Protein AF-A0A526S3M4-F1 (afdb_monomer_lite)

pLDDT: mean 77.31, std 16.65, range [39.16, 95.94]

Structure (mmCIF, N/CA/C/O backbone):
data_AF-A0A526S3M4-F1
#
_entry.id   AF-A0A526S3M4-F1
#
loop_
_atom_site.group_PDB
_atom_site.id
_atom_site.type_symbol
_atom_site.label_atom_id
_atom_site.label_alt_id
_atom_site.label_comp_id
_atom_site.label_asym_id
_atom_site.label_entity_id
_atom_site.label_seq_id
_atom_site.pdbx_PDB_ins_code
_atom_site.Cartn_x
_atom_site.Cartn_y
_atom_site.Cartn_z
_atom_site.occupancy
_atom_site.B_iso_or_equiv
_atom_site.auth_seq_id
_atom_site.auth_comp_id
_atom_site.auth_asym_id
_atom_site.auth_atom_id
_atom_site.pdbx_PDB_model_num
ATOM 1 N N . MET A 1 1 ? 5.547 10.068 -81.692 1.00 39.16 1 MET A N 1
ATOM 2 C CA . MET A 1 1 ? 6.525 9.020 -81.322 1.00 39.16 1 MET A CA 1
ATOM 3 C C . MET A 1 1 ? 7.089 9.429 -79.968 1.00 39.16 1 MET A C 1
ATOM 5 O O . MET A 1 1 ? 7.679 10.494 -79.908 1.00 39.16 1 MET A O 1
ATOM 9 N N . ALA A 1 2 ? 6.513 8.914 -78.873 1.00 42.62 2 ALA A N 1
ATOM 10 C CA . ALA A 1 2 ? 7.053 7.815 -78.042 1.00 42.62 2 ALA A CA 1
ATOM 11 C C . ALA A 1 2 ? 8.391 8.236 -77.383 1.00 42.62 2 ALA A C 1
ATOM 13 O O . ALA A 1 2 ? 9.313 8.568 -78.110 1.00 42.62 2 ALA A O 1
ATOM 14 N N . HIS A 1 3 ? 8.570 8.295 -76.057 1.00 42.03 3 HIS A N 1
ATOM 15 C CA . HIS A 1 3 ? 8.194 7.306 -75.041 1.00 42.03 3 HIS A CA 1
ATOM 16 C C . HIS A 1 3 ? 8.286 7.891 -73.598 1.00 42.03 3 HIS A C 1
ATOM 18 O O . HIS A 1 3 ? 9.115 8.758 -73.338 1.00 42.03 3 HIS A O 1
ATOM 24 N N . MET A 1 4 ? 7.439 7.374 -72.691 1.00 41.12 4 MET A N 1
ATOM 25 C CA . MET A 1 4 ? 7.529 7.325 -71.206 1.00 41.12 4 MET A CA 1
ATOM 26 C C . MET A 1 4 ? 8.943 6.929 -70.693 1.00 41.12 4 MET A C 1
ATOM 28 O O . MET A 1 4 ? 9.674 6.300 -71.447 1.00 41.12 4 MET A O 1
ATOM 32 N N . LEU A 1 5 ? 9.429 7.183 -69.468 1.00 49.59 5 LEU A N 1
ATOM 33 C CA . LEU A 1 5 ? 8.876 7.033 -68.107 1.00 49.59 5 LEU A CA 1
ATOM 34 C C . LEU A 1 5 ? 9.686 7.894 -67.098 1.00 49.59 5 LEU A C 1
ATOM 36 O O . LEU A 1 5 ? 10.855 8.180 -67.357 1.00 49.59 5 LEU A O 1
ATOM 40 N N . PRO A 1 6 ? 9.119 8.216 -65.921 1.00 49.66 6 PRO A N 1
ATOM 41 C CA . PRO A 1 6 ? 9.877 8.614 -64.736 1.00 49.66 6 PRO A CA 1
ATOM 42 C C . PRO A 1 6 ? 10.550 7.390 -64.093 1.00 49.66 6 PRO A C 1
ATOM 44 O O . PRO A 1 6 ? 9.911 6.352 -63.912 1.00 49.66 6 PRO A O 1
ATOM 47 N N . ASP A 1 7 ? 11.828 7.514 -63.739 1.00 40.56 7 ASP A N 1
ATOM 48 C CA . ASP A 1 7 ? 12.552 6.492 -62.982 1.00 40.56 7 ASP A CA 1
ATOM 49 C C . ASP A 1 7 ? 12.112 6.545 -61.511 1.00 40.56 7 ASP A C 1
ATOM 51 O O . ASP A 1 7 ? 12.486 7.439 -60.749 1.00 40.56 7 ASP A O 1
ATOM 55 N N . GLN A 1 8 ? 11.238 5.608 -61.139 1.00 51.06 8 GLN A N 1
ATOM 56 C CA . GLN A 1 8 ? 10.986 5.242 -59.753 1.00 51.06 8 GLN A CA 1
ATOM 57 C C . GLN A 1 8 ? 12.213 4.489 -59.226 1.00 51.06 8 GLN A C 1
ATOM 59 O O . GLN A 1 8 ? 12.289 3.264 -59.311 1.00 51.06 8 GLN A O 1
ATOM 64 N N . ALA A 1 9 ? 13.153 5.213 -58.622 1.00 46.59 9 ALA A N 1
ATOM 65 C CA . ALA A 1 9 ? 14.090 4.604 -57.690 1.00 46.59 9 ALA A CA 1
ATOM 66 C C . ALA A 1 9 ? 13.357 4.390 -56.356 1.00 46.59 9 ALA A C 1
ATOM 68 O O . ALA A 1 9 ? 13.060 5.337 -55.626 1.00 46.59 9 ALA A O 1
ATOM 69 N N . GLY A 1 10 ? 13.003 3.130 -56.107 1.00 39.59 10 GLY A N 1
ATOM 70 C CA . GLY A 1 10 ? 12.243 2.667 -54.956 1.00 39.59 10 GLY A CA 1
ATOM 71 C C . GLY A 1 10 ? 12.806 3.128 -53.613 1.00 39.59 10 GLY A C 1
ATOM 72 O O . GLY A 1 10 ? 13.968 2.916 -53.281 1.00 39.59 10 GLY A O 1
ATOM 73 N N . GLU A 1 11 ? 11.937 3.761 -52.835 1.00 48.78 11 GLU A N 1
ATOM 74 C CA . GLU A 1 11 ? 11.421 3.225 -51.573 1.00 48.78 11 GLU A CA 1
ATOM 75 C C . GLU A 1 11 ? 12.170 1.993 -51.019 1.00 48.78 11 GLU A C 1
ATOM 77 O O . GLU A 1 11 ? 11.710 0.858 -51.089 1.00 48.78 11 GLU A O 1
ATOM 82 N N . ILE A 1 12 ? 13.347 2.219 -50.437 1.00 51.56 12 ILE A N 1
ATOM 83 C CA . ILE A 1 12 ? 13.977 1.298 -49.479 1.00 51.56 12 ILE A CA 1
ATOM 84 C C . ILE A 1 12 ? 14.653 2.115 -48.382 1.00 51.56 12 ILE A C 1
ATOM 86 O O . ILE A 1 12 ? 15.862 2.119 -48.185 1.00 51.56 12 ILE A O 1
ATOM 90 N N . ALA A 1 13 ? 13.823 2.826 -47.635 1.00 44.75 13 ALA A N 1
ATOM 91 C CA . ALA A 1 13 ? 14.121 3.170 -46.258 1.00 44.75 13 ALA A CA 1
ATOM 92 C C . ALA A 1 13 ? 12.818 3.005 -45.482 1.00 44.75 13 ALA A C 1
ATOM 94 O O . ALA A 1 13 ? 12.191 3.972 -45.065 1.00 44.75 13 ALA A O 1
ATOM 95 N N . SER A 1 14 ? 12.391 1.749 -45.327 1.00 51.28 14 SER A N 1
ATOM 96 C CA . SER A 1 14 ? 11.469 1.386 -44.257 1.00 51.28 14 SER A CA 1
ATOM 97 C C . SER A 1 14 ? 12.230 1.632 -42.959 1.00 51.28 14 SER A C 1
ATOM 99 O O . SER A 1 14 ? 12.928 0.757 -42.443 1.00 51.28 14 SER A O 1
ATOM 101 N N . SER A 1 15 ? 12.211 2.884 -42.508 1.00 53.69 15 SER A N 1
ATOM 102 C CA . SER A 1 15 ? 12.783 3.305 -41.247 1.00 53.69 15 SER A CA 1
ATOM 103 C C . SER A 1 15 ? 12.002 2.584 -40.162 1.00 53.69 15 SER A C 1
ATOM 105 O O . SER A 1 15 ? 10.953 3.041 -39.717 1.00 53.69 15 SER A O 1
ATOM 107 N N . ASN A 1 16 ? 12.534 1.451 -39.713 1.00 58.09 16 ASN A N 1
ATOM 108 C CA . ASN A 1 16 ? 12.156 0.802 -38.461 1.00 58.09 16 ASN A CA 1
ATOM 109 C C . ASN A 1 16 ? 12.581 1.666 -37.256 1.00 58.09 16 ASN A C 1
ATOM 111 O O . ASN A 1 16 ? 13.040 1.146 -36.244 1.00 58.09 16 ASN A O 1
ATOM 115 N N . THR A 1 17 ? 12.494 2.993 -37.369 1.00 61.00 17 THR A N 1
ATOM 116 C CA . THR A 1 17 ? 12.572 3.908 -36.240 1.00 61.00 17 THR A CA 1
ATOM 117 C C . THR A 1 17 ? 11.310 3.675 -35.423 1.00 61.00 17 THR A C 1
ATOM 119 O O . THR A 1 17 ? 10.216 3.909 -35.949 1.00 61.00 17 THR A O 1
ATOM 122 N N . PRO A 1 18 ? 11.428 3.188 -34.176 1.00 62.53 18 PRO A N 1
ATOM 123 C CA . PRO A 1 18 ? 10.281 3.091 -33.291 1.00 62.53 18 PRO A CA 1
ATOM 124 C C . PRO A 1 18 ? 9.608 4.460 -33.244 1.00 62.53 18 PRO A C 1
ATOM 126 O O . PRO A 1 18 ? 10.286 5.472 -33.064 1.00 62.53 18 PRO A O 1
ATOM 129 N N . SER A 1 19 ? 8.294 4.504 -33.457 1.00 72.62 19 SER A N 1
ATOM 130 C CA . SER A 1 19 ? 7.536 5.746 -33.321 1.00 72.62 19 SER A CA 1
ATOM 131 C C . SER A 1 19 ? 7.793 6.338 -31.931 1.00 72.62 19 SER A C 1
ATOM 133 O O . SER A 1 19 ? 7.861 5.586 -30.960 1.00 72.62 19 SER A O 1
ATOM 135 N N . GLU A 1 20 ? 7.902 7.662 -31.812 1.00 70.94 20 GLU A N 1
ATOM 136 C CA . GLU A 1 20 ? 8.064 8.369 -30.528 1.00 70.94 20 GLU A CA 1
ATOM 137 C C . GLU A 1 20 ? 7.196 7.812 -29.373 1.00 70.94 20 GLU A C 1
ATOM 139 O O . GLU A 1 20 ? 7.754 7.564 -28.304 1.00 70.94 20 GLU A O 1
ATOM 144 N N . PRO A 1 21 ? 5.894 7.485 -29.550 1.00 73.62 21 PRO A N 1
ATOM 145 C CA . PRO A 1 21 ? 5.091 6.877 -28.480 1.00 73.62 21 PRO A CA 1
ATOM 146 C C . PRO A 1 21 ? 5.576 5.491 -28.020 1.00 73.62 21 PRO A C 1
ATOM 148 O O . PRO A 1 21 ? 5.396 5.136 -26.858 1.00 73.62 21 PRO A O 1
ATOM 151 N N . ALA A 1 22 ? 6.195 4.697 -28.898 1.00 75.44 22 ALA A N 1
ATOM 152 C CA . ALA A 1 22 ? 6.769 3.404 -28.530 1.00 75.44 22 ALA A CA 1
ATOM 153 C C . ALA A 1 22 ? 8.077 3.572 -27.743 1.00 75.44 22 ALA A C 1
ATOM 155 O O . ALA A 1 22 ? 8.347 2.791 -26.834 1.00 75.44 22 ALA A O 1
ATOM 156 N N . LEU A 1 23 ? 8.875 4.597 -28.062 1.00 74.25 23 LEU A N 1
ATOM 157 C CA . LEU A 1 23 ? 10.118 4.885 -27.348 1.00 74.25 23 LEU A CA 1
ATOM 158 C C . LEU A 1 23 ? 9.849 5.382 -25.919 1.00 74.25 23 LEU A C 1
ATOM 160 O O . LEU A 1 23 ? 10.520 4.941 -24.987 1.00 74.25 23 LEU A O 1
ATOM 164 N N . GLU A 1 24 ? 8.847 6.242 -25.739 1.00 78.12 24 GLU A N 1
ATOM 165 C CA . GLU A 1 24 ? 8.427 6.714 -24.413 1.00 78.12 24 GLU A CA 1
ATOM 166 C C . GLU A 1 24 ? 7.836 5.576 -23.568 1.00 78.12 24 GLU A C 1
ATOM 168 O O . GLU A 1 24 ? 8.237 5.395 -22.423 1.00 78.12 24 GLU A O 1
ATOM 173 N N . ALA A 1 25 ? 7.003 4.707 -24.154 1.00 78.81 25 ALA A N 1
ATOM 174 C CA . ALA A 1 25 ? 6.467 3.542 -23.444 1.00 78.81 25 ALA A CA 1
ATOM 175 C C . ALA A 1 25 ? 7.561 2.570 -22.955 1.00 78.81 25 ALA A C 1
ATOM 177 O O . ALA A 1 25 ? 7.446 1.996 -21.871 1.00 78.81 25 ALA A O 1
ATOM 178 N N . VAL A 1 26 ? 8.633 2.381 -23.735 1.00 82.19 26 VAL A N 1
ATOM 179 C CA . VAL A 1 26 ? 9.785 1.560 -23.322 1.00 82.19 26 VAL A CA 1
ATOM 180 C C . VAL A 1 26 ? 10.538 2.217 -22.164 1.00 82.19 26 VAL A C 1
ATOM 182 O O . VAL A 1 26 ? 10.860 1.536 -21.193 1.00 82.19 26 VAL A O 1
ATOM 185 N N . ARG A 1 27 ? 10.768 3.535 -22.221 1.00 81.69 27 ARG A N 1
ATOM 186 C CA . ARG A 1 27 ? 11.416 4.294 -21.135 1.00 81.69 27 ARG A CA 1
ATOM 187 C C . ARG A 1 27 ? 10.605 4.249 -19.841 1.00 81.69 27 ARG A C 1
ATOM 189 O O . ARG A 1 27 ? 11.176 4.055 -18.766 1.00 81.69 27 ARG A O 1
ATOM 196 N N . ASP A 1 28 ? 9.284 4.353 -19.945 1.00 85.81 28 ASP A N 1
ATOM 197 C CA . ASP A 1 28 ? 8.373 4.219 -18.810 1.00 85.81 28 ASP A CA 1
ATOM 198 C C . ASP A 1 28 ? 8.450 2.812 -18.204 1.00 85.81 28 ASP A C 1
ATOM 200 O O . ASP A 1 28 ? 8.587 2.660 -16.988 1.00 85.81 28 ASP A O 1
ATOM 204 N N . ALA A 1 29 ? 8.439 1.771 -19.041 1.00 88.38 29 ALA A N 1
ATOM 205 C CA . ALA A 1 29 ? 8.563 0.388 -18.588 1.00 88.38 29 ALA A CA 1
ATOM 206 C C . ALA A 1 29 ? 9.912 0.111 -17.899 1.00 88.38 29 ALA A C 1
ATOM 208 O O . ALA A 1 29 ? 9.945 -0.545 -16.855 1.00 88.38 29 ALA A O 1
ATOM 209 N N . GLU A 1 30 ? 11.018 0.633 -18.435 1.00 89.88 30 GLU A N 1
ATOM 210 C CA . GLU A 1 30 ? 12.347 0.530 -17.821 1.00 89.88 30 GLU A CA 1
ATOM 211 C C . GLU A 1 30 ? 12.404 1.237 -16.460 1.00 89.88 30 GLU A C 1
ATOM 213 O O . GLU A 1 30 ? 12.935 0.680 -15.494 1.00 89.88 30 GLU A O 1
ATOM 218 N N . SER A 1 31 ? 11.816 2.432 -16.360 1.00 87.56 31 SER A N 1
ATOM 219 C CA . SER A 1 31 ? 11.724 3.193 -15.111 1.00 87.56 31 SER A CA 1
ATOM 220 C C . SER A 1 31 ? 10.917 2.441 -14.046 1.00 87.56 31 SER A C 1
ATOM 222 O O . SER A 1 31 ? 11.374 2.276 -12.911 1.00 87.56 31 SER A O 1
ATOM 224 N N . LEU A 1 32 ? 9.755 1.894 -14.417 1.00 89.38 32 LEU A N 1
ATOM 225 C CA . LEU A 1 32 ? 8.912 1.097 -13.521 1.00 89.38 32 LEU A CA 1
ATOM 226 C C . LEU A 1 32 ? 9.617 -0.182 -13.058 1.00 89.38 32 LEU A C 1
ATOM 228 O O . LEU A 1 32 ? 9.611 -0.498 -11.865 1.00 89.38 32 LEU A O 1
ATOM 232 N N . LEU A 1 33 ? 10.270 -0.899 -13.977 1.00 92.56 33 LEU A N 1
ATOM 233 C CA . LEU A 1 33 ? 11.030 -2.101 -13.642 1.00 92.56 33 LEU A CA 1
ATOM 234 C C . LEU A 1 33 ? 12.188 -1.775 -12.694 1.00 92.56 33 LEU A C 1
ATOM 236 O O . LEU A 1 33 ? 12.436 -2.512 -11.734 1.00 92.56 33 LEU A O 1
ATOM 240 N N . ARG A 1 34 ? 12.868 -0.643 -12.915 1.00 92.19 34 ARG A N 1
ATOM 241 C CA . ARG A 1 34 ? 13.906 -0.159 -12.006 1.00 92.19 34 ARG A CA 1
ATOM 242 C C . ARG A 1 34 ? 13.337 0.148 -10.625 1.00 92.19 34 ARG A C 1
ATOM 244 O O . ARG A 1 34 ? 13.949 -0.251 -9.636 1.00 92.19 34 ARG A O 1
ATOM 251 N N . GLY A 1 35 ? 12.174 0.792 -10.552 1.00 90.62 35 GLY A N 1
ATOM 252 C CA . GLY A 1 35 ? 11.462 1.049 -9.300 1.00 90.62 35 GLY A CA 1
ATOM 253 C C . GLY A 1 35 ? 11.183 -0.228 -8.510 1.00 90.62 35 GLY A C 1
ATOM 254 O O . GLY A 1 35 ? 11.551 -0.321 -7.338 1.00 90.62 35 GLY A O 1
ATOM 255 N N . ILE A 1 36 ? 10.620 -1.248 -9.166 1.00 92.81 36 ILE A N 1
ATOM 256 C CA . ILE A 1 36 ? 10.346 -2.560 -8.555 1.00 92.81 36 ILE A CA 1
ATOM 257 C C . ILE A 1 36 ? 11.637 -3.195 -8.025 1.00 92.81 36 ILE A C 1
ATOM 259 O O . ILE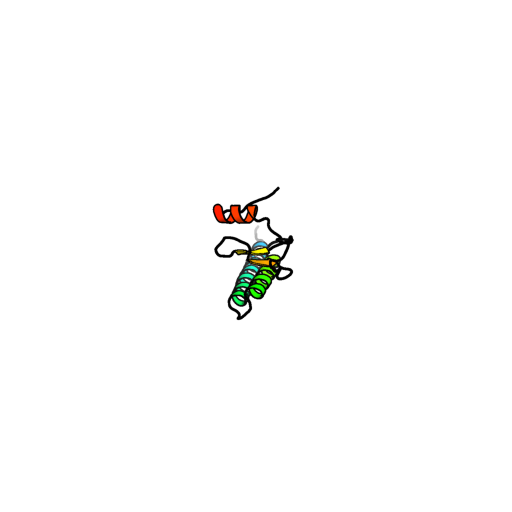 A 1 36 ? 11.665 -3.692 -6.895 1.00 92.81 36 ILE A O 1
ATOM 263 N N . TYR A 1 37 ? 12.717 -3.162 -8.809 1.00 94.75 37 TYR A N 1
ATOM 264 C CA . TYR A 1 37 ? 14.007 -3.715 -8.401 1.00 94.75 37 TYR A CA 1
ATOM 265 C C . TYR A 1 37 ? 14.596 -2.995 -7.181 1.00 94.75 37 TYR A C 1
ATOM 267 O O . TYR A 1 37 ? 15.052 -3.644 -6.239 1.00 94.75 37 TYR A O 1
ATOM 275 N N . GLU A 1 38 ? 14.570 -1.661 -7.158 1.00 94.69 38 GLU A N 1
ATOM 276 C CA . GLU A 1 38 ? 15.090 -0.877 -6.033 1.00 94.69 38 GLU A CA 1
ATOM 277 C C . GLU A 1 38 ? 14.295 -1.117 -4.744 1.00 94.69 38 GLU A C 1
ATOM 279 O O . GLU A 1 38 ? 14.893 -1.360 -3.693 1.00 94.69 38 GLU A O 1
ATOM 284 N N . ILE A 1 39 ? 12.961 -1.148 -4.830 1.00 94.06 39 ILE A N 1
ATOM 285 C CA . ILE A 1 39 ? 12.095 -1.493 -3.694 1.00 94.06 39 ILE A CA 1
ATOM 286 C C . ILE A 1 39 ? 12.416 -2.905 -3.193 1.00 94.06 39 ILE A C 1
ATOM 288 O O . ILE A 1 39 ? 12.608 -3.108 -1.995 1.00 94.06 39 ILE A O 1
ATOM 292 N N . SER A 1 40 ? 12.543 -3.874 -4.101 1.00 95.69 40 SER A N 1
ATOM 293 C CA . SER A 1 40 ? 12.847 -5.269 -3.754 1.00 95.69 40 SER A CA 1
ATOM 294 C C . SER A 1 40 ? 14.184 -5.409 -3.020 1.00 95.69 40 SER A C 1
ATOM 296 O O . SER A 1 40 ? 14.277 -6.139 -2.033 1.00 95.69 40 SER A O 1
ATOM 298 N N . LYS A 1 41 ? 15.221 -4.678 -3.449 1.00 95.94 41 LYS A N 1
ATOM 299 C CA . LYS A 1 41 ? 16.512 -4.640 -2.746 1.00 95.94 41 LYS A CA 1
ATOM 300 C C . LYS A 1 41 ? 16.385 -4.065 -1.339 1.00 95.94 41 LYS A C 1
ATOM 302 O O . LYS A 1 41 ? 16.955 -4.621 -0.410 1.00 95.94 41 LYS A O 1
ATOM 307 N N . ILE A 1 42 ? 15.651 -2.963 -1.174 1.00 94.94 42 ILE A N 1
ATOM 308 C CA . ILE A 1 42 ? 15.447 -2.348 0.146 1.00 94.94 42 ILE A CA 1
ATOM 309 C C . ILE A 1 42 ? 14.725 -3.315 1.083 1.00 94.94 42 ILE A C 1
ATOM 311 O O . ILE A 1 42 ? 15.157 -3.493 2.217 1.00 94.94 42 ILE A O 1
ATOM 315 N N . LEU A 1 43 ? 13.663 -3.966 0.601 1.00 94.56 43 LEU A N 1
ATOM 316 C CA . LEU A 1 43 ? 12.867 -4.911 1.386 1.00 94.56 43 LEU A CA 1
ATOM 317 C C . LEU A 1 43 ? 13.658 -6.149 1.828 1.00 94.56 43 LEU A C 1
ATOM 319 O O . LEU A 1 43 ? 13.314 -6.759 2.836 1.00 94.56 43 LEU A O 1
ATOM 323 N N . THR A 1 44 ? 14.697 -6.525 1.082 1.00 94.38 44 THR A N 1
ATOM 324 C CA . THR A 1 44 ? 15.509 -7.724 1.346 1.00 94.38 44 THR A CA 1
ATOM 325 C C . THR A 1 44 ? 16.834 -7.424 2.049 1.00 94.38 44 THR A C 1
ATOM 327 O O . THR A 1 44 ? 17.509 -8.349 2.502 1.00 94.38 44 THR A O 1
ATOM 330 N N . ALA A 1 45 ? 17.214 -6.152 2.179 1.00 94.06 45 ALA A N 1
ATOM 331 C CA . ALA A 1 45 ? 18.421 -5.751 2.886 1.00 94.06 45 ALA A CA 1
ATOM 332 C C . ALA A 1 45 ? 18.242 -5.846 4.417 1.00 94.06 45 ALA A C 1
ATOM 334 O O . ALA A 1 45 ? 17.165 -5.546 4.939 1.00 94.06 45 ALA A O 1
ATOM 335 N N . PRO A 1 46 ? 19.296 -6.203 5.174 1.00 92.12 46 PRO A N 1
ATOM 336 C CA . PRO A 1 46 ? 19.243 -6.187 6.629 1.00 92.12 46 PRO A CA 1
ATOM 337 C C . PRO A 1 46 ? 19.189 -4.740 7.138 1.00 92.12 46 PRO A C 1
ATOM 339 O O . PRO A 1 46 ? 20.178 -4.010 7.095 1.00 92.12 46 PRO A O 1
ATOM 342 N N . ALA A 1 47 ? 18.029 -4.326 7.638 1.00 91.31 47 ALA A N 1
ATOM 343 C CA . ALA A 1 47 ? 17.819 -3.029 8.269 1.00 91.31 47 ALA A CA 1
ATOM 344 C C . ALA A 1 47 ? 16.694 -3.118 9.309 1.00 91.31 47 ALA A C 1
ATOM 346 O O . ALA A 1 47 ? 15.928 -4.082 9.352 1.00 91.31 47 ALA A O 1
ATOM 347 N N . ARG A 1 48 ? 16.591 -2.099 10.168 1.00 89.06 48 ARG A N 1
ATOM 348 C CA . ARG A 1 48 ? 15.423 -1.945 11.042 1.00 89.06 48 ARG A CA 1
ATOM 349 C C . ARG A 1 48 ? 14.178 -1.698 10.190 1.00 89.06 48 ARG A C 1
ATOM 351 O O . ARG A 1 48 ? 14.247 -0.924 9.236 1.00 89.06 48 ARG A O 1
ATOM 358 N N . LEU A 1 49 ? 13.049 -2.299 10.563 1.00 88.25 49 LEU A N 1
ATOM 359 C CA . LEU A 1 49 ? 11.802 -2.236 9.795 1.00 88.25 49 LEU A CA 1
ATOM 360 C C . LEU A 1 49 ? 11.377 -0.795 9.486 1.00 88.25 49 LEU A C 1
ATOM 362 O O . LEU A 1 49 ? 10.995 -0.489 8.362 1.00 88.25 49 LEU A O 1
ATOM 366 N N . GLU A 1 50 ? 11.494 0.107 10.456 1.00 84.94 50 GLU A N 1
ATOM 367 C CA . GLU A 1 50 ? 11.101 1.507 10.303 1.00 84.94 50 GLU A CA 1
ATOM 368 C C . GLU A 1 50 ? 11.941 2.210 9.222 1.00 84.94 50 GLU A C 1
ATOM 370 O O . GLU A 1 50 ? 11.412 2.969 8.411 1.00 84.94 50 GLU A O 1
ATOM 375 N N . ILE A 1 51 ? 13.240 1.899 9.167 1.00 86.88 51 ILE A N 1
ATOM 376 C CA . ILE A 1 51 ? 14.170 2.418 8.156 1.00 86.88 51 ILE A CA 1
ATOM 377 C C . ILE A 1 51 ? 13.818 1.843 6.781 1.00 86.88 51 ILE A C 1
ATOM 379 O O . ILE A 1 51 ? 13.740 2.588 5.805 1.00 86.88 51 ILE A O 1
ATOM 383 N N . THR A 1 52 ? 13.559 0.536 6.704 1.00 92.06 52 THR A N 1
ATOM 384 C CA . THR A 1 52 ? 13.133 -0.131 5.468 1.00 92.06 52 THR A CA 1
ATOM 385 C C . THR A 1 52 ? 11.869 0.513 4.900 1.00 92.06 52 THR A C 1
ATOM 387 O O . THR A 1 52 ? 11.850 0.891 3.731 1.00 92.06 52 THR A O 1
ATOM 390 N N . LEU A 1 53 ? 10.832 0.706 5.721 1.00 90.81 53 LEU A N 1
ATOM 391 C CA . LEU A 1 53 ? 9.560 1.281 5.274 1.00 90.81 53 LEU A CA 1
ATOM 392 C C . LEU A 1 53 ? 9.691 2.750 4.847 1.00 90.81 53 LEU A C 1
ATOM 394 O O . LEU A 1 53 ? 9.078 3.143 3.857 1.00 90.81 53 LEU A O 1
ATOM 398 N N . ALA A 1 54 ? 10.512 3.552 5.533 1.00 87.31 54 ALA A N 1
ATOM 399 C CA . ALA A 1 54 ? 10.764 4.938 5.127 1.00 87.31 54 ALA A CA 1
ATOM 400 C C . ALA A 1 54 ? 11.474 5.009 3.766 1.00 87.31 54 ALA A C 1
ATOM 402 O O . ALA A 1 54 ? 11.091 5.794 2.900 1.00 87.31 54 ALA A O 1
ATOM 403 N N . ASN A 1 55 ? 12.456 4.133 3.538 1.00 90.31 55 ASN A N 1
ATOM 404 C CA . ASN A 1 55 ? 13.153 4.047 2.256 1.00 90.31 55 ASN A CA 1
ATOM 405 C C . ASN A 1 55 ? 12.216 3.599 1.123 1.00 90.31 55 ASN A C 1
ATOM 407 O O . ASN A 1 55 ? 12.284 4.151 0.027 1.00 90.31 55 ASN A O 1
ATOM 411 N N . VAL A 1 56 ? 11.306 2.652 1.382 1.00 91.62 56 VAL A N 1
ATOM 412 C CA . VAL A 1 56 ? 10.271 2.257 0.410 1.00 91.62 56 VAL A CA 1
ATOM 413 C C . VAL A 1 56 ? 9.337 3.426 0.096 1.00 91.62 56 VAL A C 1
ATOM 415 O O . VAL A 1 56 ? 9.107 3.711 -1.078 1.00 91.62 56 VAL A O 1
ATOM 418 N N . ALA A 1 57 ? 8.837 4.134 1.114 1.00 88.00 57 ALA A N 1
ATOM 419 C CA . ALA A 1 57 ? 7.970 5.298 0.924 1.00 88.00 57 ALA A CA 1
ATOM 420 C C . ALA A 1 57 ? 8.654 6.395 0.087 1.00 88.00 57 ALA A C 1
ATOM 422 O O . ALA A 1 57 ? 8.027 6.966 -0.803 1.00 88.00 57 ALA A O 1
ATOM 423 N N . ASN A 1 58 ? 9.950 6.629 0.313 1.00 87.44 58 ASN A N 1
ATOM 424 C CA . ASN A 1 58 ? 10.748 7.580 -0.460 1.00 87.44 58 ASN A CA 1
ATOM 425 C C . ASN A 1 58 ? 10.938 7.166 -1.930 1.00 87.44 58 ASN A C 1
ATOM 427 O O . ASN A 1 58 ? 10.983 8.021 -2.805 1.00 87.44 58 ASN A O 1
ATOM 431 N N . ILE A 1 59 ? 11.038 5.869 -2.239 1.00 89.06 59 ILE A N 1
ATOM 432 C CA . ILE A 1 59 ? 11.047 5.440 -3.644 1.00 89.06 59 ILE A CA 1
ATOM 433 C C . ILE A 1 59 ? 9.665 5.626 -4.264 1.00 89.06 59 ILE A C 1
ATOM 435 O O . ILE A 1 59 ? 9.558 6.178 -5.357 1.00 89.06 59 ILE A O 1
ATOM 439 N N . LEU A 1 60 ? 8.602 5.206 -3.575 1.00 88.06 60 LEU A N 1
ATOM 440 C CA . LEU A 1 60 ? 7.237 5.310 -4.094 1.00 88.06 60 LEU A CA 1
ATOM 441 C C . LEU A 1 60 ? 6.830 6.758 -4.407 1.00 88.06 60 LEU A C 1
ATOM 443 O O . LEU A 1 60 ? 6.131 6.972 -5.396 1.00 88.06 60 LEU A O 1
ATOM 447 N N . SER A 1 61 ? 7.305 7.750 -3.644 1.00 85.31 61 SER A N 1
ATOM 448 C CA . SER A 1 61 ? 7.016 9.171 -3.904 1.00 85.31 61 SER A CA 1
ATOM 449 C C . SER A 1 61 ? 7.581 9.689 -5.235 1.00 85.31 61 SER A C 1
ATOM 451 O O . SER A 1 61 ? 7.088 10.684 -5.761 1.00 85.31 61 SER A O 1
ATOM 453 N N . SER A 1 62 ? 8.571 9.006 -5.822 1.00 83.31 62 SER A N 1
ATOM 454 C CA 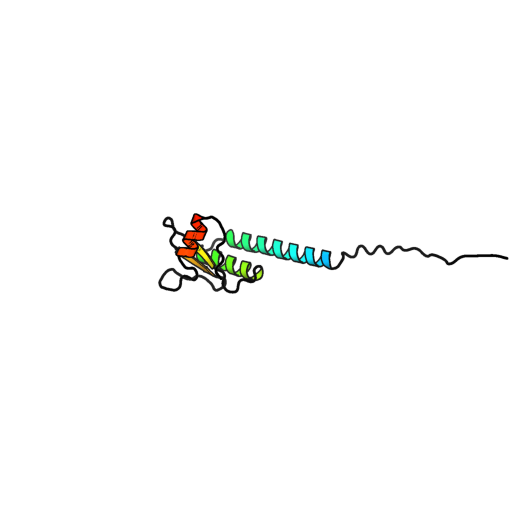. SER A 1 62 ? 9.074 9.329 -7.166 1.00 83.31 62 SER A CA 1
ATOM 455 C C . SER A 1 62 ? 8.179 8.804 -8.298 1.00 83.31 62 SER A C 1
ATOM 457 O O . SER A 1 62 ? 8.233 9.330 -9.407 1.00 83.31 62 SER A O 1
ATOM 459 N N . PHE A 1 63 ? 7.331 7.806 -8.018 1.00 83.31 63 PHE A N 1
ATOM 460 C CA . PHE A 1 63 ? 6.430 7.180 -8.996 1.00 83.31 63 PHE A CA 1
ATOM 461 C C . PHE A 1 63 ? 4.985 7.656 -8.869 1.00 83.31 63 PHE A C 1
ATOM 463 O O . PHE A 1 63 ? 4.258 7.730 -9.858 1.00 83.31 63 PHE A O 1
ATOM 470 N N . VAL A 1 64 ? 4.550 7.970 -7.650 1.00 79.44 64 VAL A N 1
ATOM 471 C CA . VAL A 1 64 ? 3.193 8.432 -7.368 1.00 79.44 64 VAL A CA 1
ATOM 472 C C . VAL A 1 64 ? 3.277 9.896 -6.965 1.00 79.44 64 VAL A C 1
ATOM 474 O O . VAL A 1 64 ? 4.056 10.246 -6.086 1.00 79.44 64 VAL A O 1
ATOM 477 N N . GLN A 1 65 ? 2.461 10.764 -7.568 1.00 74.50 65 GLN A N 1
ATOM 478 C CA . GLN A 1 65 ? 2.405 12.198 -7.237 1.00 74.50 65 GLN A CA 1
ATOM 479 C C . GLN A 1 65 ? 1.741 12.456 -5.864 1.00 74.50 65 GLN A C 1
ATOM 481 O O . GLN A 1 65 ? 0.807 13.247 -5.734 1.00 74.50 65 GLN A O 1
ATOM 486 N N . THR A 1 66 ? 2.188 11.771 -4.813 1.00 71.44 66 THR A N 1
ATOM 487 C CA . THR A 1 66 ? 1.710 11.940 -3.441 1.00 71.44 66 THR A CA 1
ATOM 488 C C . THR A 1 66 ? 2.554 12.988 -2.731 1.00 71.44 66 THR A C 1
ATOM 490 O O . THR A 1 66 ? 3.743 12.783 -2.524 1.00 71.44 66 THR A O 1
ATOM 493 N N . ARG A 1 67 ? 1.942 14.101 -2.306 1.00 69.38 67 ARG A N 1
ATOM 494 C CA . ARG A 1 67 ? 2.640 15.134 -1.513 1.00 69.38 67 ARG A CA 1
ATOM 495 C C . ARG A 1 67 ? 2.896 14.720 -0.058 1.00 69.38 67 ARG A C 1
ATOM 497 O O . ARG A 1 67 ? 3.758 15.306 0.584 1.00 69.38 67 ARG A O 1
ATOM 504 N N . HIS A 1 68 ? 2.120 13.764 0.460 1.00 76.38 68 HIS A N 1
ATOM 505 C CA . HIS A 1 68 ? 2.169 13.302 1.851 1.00 76.38 68 HIS A CA 1
ATOM 506 C C . HIS A 1 68 ? 1.800 11.810 1.933 1.00 76.38 68 HIS A C 1
ATOM 508 O O . HIS A 1 68 ? 0.668 11.460 2.265 1.00 76.38 68 HIS A O 1
ATOM 514 N N . GLY A 1 69 ? 2.733 10.928 1.568 1.00 79.69 69 GLY A N 1
ATOM 515 C CA . GLY A 1 69 ? 2.544 9.475 1.645 1.00 79.69 69 GLY A CA 1
ATOM 516 C C . GLY A 1 69 ? 2.968 8.902 3.000 1.00 79.69 69 GLY A C 1
ATOM 517 O O . GLY A 1 69 ? 3.964 9.340 3.576 1.00 79.69 69 GLY A O 1
ATOM 518 N N . ALA A 1 70 ? 2.237 7.904 3.499 1.00 83.94 70 ALA A N 1
ATOM 519 C CA . ALA A 1 70 ? 2.611 7.163 4.700 1.00 83.94 70 ALA A CA 1
ATOM 520 C C . ALA A 1 70 ? 2.323 5.663 4.549 1.00 83.94 70 ALA A C 1
ATOM 522 O O . ALA A 1 70 ? 1.266 5.274 4.056 1.00 83.94 70 ALA A O 1
ATOM 523 N N . ILE A 1 71 ? 3.246 4.829 5.024 1.00 87.25 71 ILE A N 1
ATOM 524 C CA . ILE A 1 71 ? 3.047 3.403 5.274 1.00 87.25 71 ILE A CA 1
ATOM 525 C C . ILE A 1 71 ? 2.800 3.245 6.773 1.00 87.25 71 ILE A C 1
ATOM 527 O O . ILE A 1 71 ? 3.654 3.608 7.585 1.00 87.25 71 ILE A O 1
ATOM 531 N N . VAL A 1 72 ? 1.630 2.719 7.135 1.00 87.00 72 VAL A N 1
ATOM 532 C CA . VAL A 1 72 ? 1.217 2.537 8.531 1.00 87.00 72 VAL A CA 1
ATOM 533 C C . VAL A 1 72 ? 1.222 1.052 8.871 1.00 87.00 72 VAL A C 1
ATOM 535 O O . VAL A 1 72 ? 0.511 0.273 8.241 1.00 87.00 72 VAL A O 1
ATOM 538 N N . LEU A 1 73 ? 2.019 0.665 9.868 1.00 87.62 73 LEU A N 1
ATOM 539 C CA . LEU A 1 73 ? 2.010 -0.684 10.428 1.00 87.62 73 LEU A CA 1
ATOM 540 C C . LEU A 1 73 ? 1.051 -0.734 11.615 1.00 87.62 73 LEU A C 1
ATOM 542 O O . LEU A 1 73 ? 1.155 0.102 12.514 1.00 87.62 73 LEU A O 1
ATOM 546 N N . LEU A 1 74 ? 0.152 -1.714 11.612 1.00 87.88 74 LEU A N 1
ATOM 547 C CA . LEU A 1 74 ? -0.802 -1.953 12.691 1.00 87.88 74 LEU A CA 1
ATOM 548 C C . LEU A 1 74 ? -0.309 -3.089 13.591 1.00 87.88 74 LEU A C 1
ATOM 550 O O . LEU A 1 74 ? 0.295 -4.044 13.100 1.00 87.88 74 LEU A O 1
ATOM 554 N N . ASP A 1 75 ? -0.565 -2.979 14.891 1.00 87.31 75 ASP A N 1
ATOM 555 C CA . ASP A 1 75 ? -0.401 -4.081 15.837 1.00 87.31 75 ASP A CA 1
ATOM 556 C C . ASP A 1 75 ? -1.578 -5.075 15.772 1.00 87.31 75 ASP A C 1
ATOM 558 O O . ASP A 1 75 ? -2.471 -4.967 14.923 1.00 87.31 75 ASP A O 1
ATOM 562 N N . ALA A 1 76 ? -1.558 -6.087 16.646 1.00 87.88 76 ALA A N 1
ATOM 563 C CA . ALA A 1 76 ? -2.572 -7.140 16.679 1.00 87.88 76 ALA A CA 1
ATOM 564 C C . ALA A 1 76 ? -3.973 -6.605 17.026 1.00 87.88 76 ALA A C 1
ATOM 566 O O . ALA A 1 76 ? -4.980 -7.196 16.637 1.00 87.88 76 ALA A O 1
ATOM 567 N N . GLU A 1 77 ? -4.037 -5.468 17.712 1.00 86.25 77 GLU A N 1
ATOM 568 C CA . GLU A 1 77 ? -5.251 -4.766 18.108 1.00 86.25 77 GLU A CA 1
ATOM 569 C C . GLU A 1 77 ? -5.708 -3.737 17.052 1.00 86.25 77 GLU A C 1
ATOM 571 O O . GLU A 1 77 ? -6.667 -2.990 17.274 1.00 86.25 77 GLU A O 1
ATOM 576 N N . GLY A 1 78 ? -5.038 -3.682 15.894 1.00 82.81 78 GLY A N 1
ATOM 577 C CA . GLY A 1 78 ? -5.353 -2.765 14.798 1.00 82.81 78 GLY A CA 1
ATOM 578 C C . GLY A 1 78 ? -4.911 -1.320 15.051 1.00 82.81 78 GLY A C 1
ATOM 579 O O . GLY A 1 78 ? -5.311 -0.413 14.316 1.00 82.81 78 GLY A O 1
ATOM 580 N N . GLN A 1 79 ? -4.097 -1.079 16.080 1.00 83.38 79 GLN A N 1
ATOM 581 C CA . GLN A 1 79 ? -3.594 0.248 16.404 1.00 83.38 79 GLN A CA 1
ATOM 582 C C . GLN A 1 79 ? -2.297 0.545 15.633 1.00 83.38 79 GLN A C 1
ATOM 584 O O .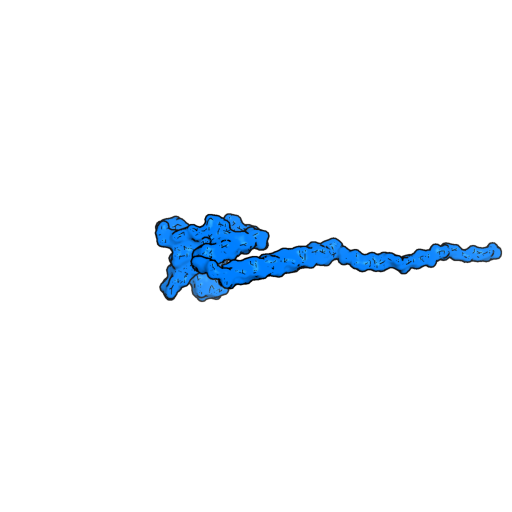 GLN A 1 79 ? -1.426 -0.314 15.507 1.00 83.38 79 GLN A O 1
ATOM 589 N N . PRO A 1 80 ? -2.115 1.775 15.121 1.00 80.56 80 PRO A N 1
ATOM 590 C CA . PRO A 1 80 ? -0.885 2.184 14.456 1.00 80.56 80 PRO A CA 1
ATOM 591 C C . PRO A 1 80 ? 0.322 2.106 15.392 1.00 80.56 80 PRO A C 1
ATOM 593 O O . PRO A 1 80 ? 0.414 2.859 16.365 1.00 80.56 80 PRO A O 1
ATOM 596 N N . GLN A 1 81 ? 1.278 1.247 15.052 1.00 76.62 81 GLN A N 1
ATOM 597 C CA . GLN A 1 81 ? 2.543 1.084 15.761 1.00 76.62 81 GLN A CA 1
ATOM 598 C C . GLN A 1 81 ? 3.644 1.963 15.149 1.00 76.62 81 GLN A C 1
ATOM 600 O O . GLN A 1 81 ? 4.394 2.621 15.872 1.00 76.62 81 GLN A O 1
ATOM 605 N N . ILE A 1 82 ? 3.730 2.005 13.814 1.00 69.19 82 ILE A N 1
ATOM 606 C CA . ILE A 1 82 ? 4.747 2.756 13.060 1.00 69.19 82 ILE A CA 1
ATOM 607 C C . ILE A 1 82 ? 4.072 3.489 11.903 1.00 69.19 82 ILE A C 1
ATOM 609 O O . ILE A 1 82 ? 3.264 2.909 11.184 1.00 69.19 82 ILE A O 1
ATOM 613 N N . SER A 1 83 ? 4.432 4.756 11.694 1.00 73.56 83 SER A N 1
ATOM 614 C CA . SER A 1 83 ? 4.145 5.479 10.452 1.00 73.56 83 SER A CA 1
ATOM 615 C C . SER A 1 83 ? 5.459 5.882 9.794 1.00 73.56 83 SER A C 1
ATOM 617 O O . SER A 1 83 ? 6.227 6.673 10.345 1.00 73.56 83 SER A O 1
ATOM 619 N N . ALA A 1 84 ? 5.730 5.316 8.624 1.00 81.31 84 ALA A N 1
ATOM 620 C CA . ALA A 1 84 ? 6.875 5.670 7.802 1.00 81.31 84 ALA A CA 1
ATOM 621 C C . ALA A 1 84 ? 6.412 6.549 6.644 1.00 81.31 84 ALA A C 1
ATOM 623 O O . ALA A 1 84 ? 5.489 6.193 5.920 1.00 81.31 84 ALA A O 1
ATOM 624 N N . THR A 1 85 ? 7.048 7.696 6.474 1.00 81.56 85 THR A N 1
ATOM 625 C CA . THR A 1 85 ? 6.775 8.643 5.391 1.00 81.56 85 THR A CA 1
ATOM 626 C C . THR A 1 85 ? 7.999 8.749 4.491 1.00 81.56 85 THR A C 1
ATOM 628 O O . THR A 1 85 ? 9.099 8.348 4.878 1.00 81.56 85 THR A O 1
ATOM 631 N N . ASP A 1 86 ? 7.833 9.347 3.317 1.00 71.44 86 ASP A N 1
ATOM 632 C CA . ASP A 1 86 ? 8.947 9.760 2.453 1.00 71.44 86 ASP A CA 1
ATOM 633 C C . ASP A 1 86 ? 9.899 10.768 3.132 1.00 71.44 86 ASP A C 1
ATOM 635 O O . ASP A 1 86 ? 11.034 10.952 2.703 1.00 71.44 86 ASP A O 1
ATOM 639 N N . ARG A 1 87 ? 9.472 11.376 4.246 1.00 73.25 87 ARG A N 1
ATOM 640 C CA . ARG A 1 87 ? 10.263 12.288 5.089 1.00 73.25 87 ARG A CA 1
ATOM 641 C C . ARG A 1 87 ? 10.910 11.604 6.297 1.00 73.25 87 ARG A C 1
ATOM 643 O O . ARG A 1 87 ? 11.505 12.285 7.130 1.00 73.25 87 ARG A O 1
ATOM 650 N N . GLY A 1 88 ? 10.797 10.280 6.406 1.00 69.94 88 GLY A N 1
ATOM 651 C CA . GLY A 1 88 ? 11.330 9.487 7.512 1.00 69.94 88 GLY A CA 1
ATOM 652 C C . GLY A 1 88 ? 10.251 8.886 8.414 1.00 69.94 88 GLY A C 1
ATOM 653 O O . GLY A 1 88 ? 9.066 8.838 8.078 1.00 69.94 88 GLY A O 1
ATOM 654 N N . THR A 1 89 ? 10.672 8.385 9.572 1.00 63.22 89 THR A N 1
ATOM 655 C CA . THR A 1 89 ? 9.821 7.642 10.513 1.00 63.22 89 THR A CA 1
ATOM 656 C C . THR A 1 89 ? 9.242 8.558 11.582 1.00 63.22 89 THR A C 1
ATOM 658 O O . THR A 1 89 ? 9.990 9.317 12.200 1.00 63.22 89 THR A O 1
ATOM 661 N N . VAL A 1 90 ? 7.949 8.431 11.874 1.00 64.00 90 VAL A N 1
ATOM 662 C CA . VAL A 1 90 ? 7.300 9.139 12.984 1.00 64.00 90 VAL A CA 1
ATOM 663 C C . VAL A 1 90 ? 6.947 8.123 14.081 1.00 64.00 90 VAL A C 1
ATOM 665 O O . VAL A 1 90 ? 6.105 7.251 13.847 1.00 64.00 90 VAL A O 1
ATOM 668 N N . PRO A 1 91 ? 7.586 8.184 15.268 1.00 55.00 91 PRO A N 1
ATOM 669 C CA . PRO A 1 91 ? 7.229 7.340 16.405 1.00 55.00 91 PRO A CA 1
ATOM 670 C C . PRO A 1 91 ? 5.810 7.629 16.903 1.00 55.00 91 PRO A C 1
ATOM 672 O O . PRO A 1 91 ? 5.379 8.784 16.955 1.00 55.00 91 PRO A O 1
ATOM 675 N N . ARG A 1 92 ? 5.097 6.593 17.356 1.00 61.69 92 ARG A N 1
ATOM 676 C CA . ARG A 1 92 ? 3.821 6.745 18.062 1.00 61.69 92 ARG A CA 1
ATOM 677 C C . ARG A 1 92 ? 4.072 7.346 19.450 1.00 61.69 92 ARG A C 1
ATOM 679 O O . ARG A 1 92 ? 4.318 6.636 20.417 1.00 61.69 92 ARG A O 1
ATOM 686 N N . SER A 1 93 ? 4.001 8.668 19.558 1.00 44.66 93 SER A N 1
ATOM 687 C CA . SER A 1 93 ? 3.765 9.378 20.821 1.00 44.66 93 SER A CA 1
ATOM 688 C C . SER A 1 93 ? 3.196 10.766 20.528 1.00 44.66 93 SER A C 1
ATOM 690 O O . SER A 1 93 ? 3.918 11.674 20.133 1.00 44.66 93 SER A O 1
ATOM 692 N N . GL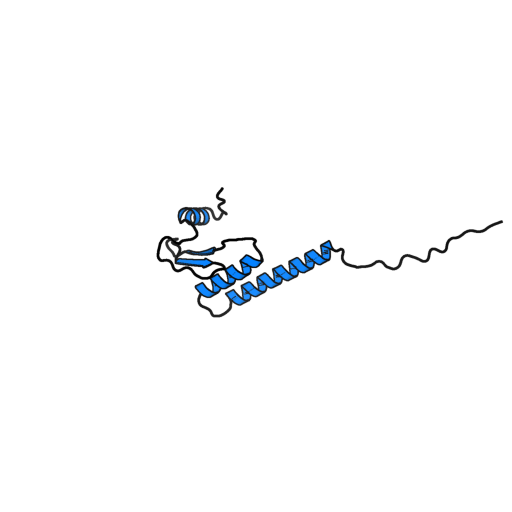Y A 1 94 ? 1.883 10.927 20.710 1.00 46.66 94 GLY A N 1
ATOM 693 C CA . GLY A 1 94 ? 1.192 12.217 20.600 1.00 46.66 94 GLY A CA 1
ATOM 694 C C . GLY A 1 94 ? 0.400 12.430 19.307 1.00 46.66 94 GLY A C 1
ATOM 695 O O . GLY A 1 94 ? 0.417 11.599 18.401 1.00 46.66 94 GLY A O 1
ATOM 696 N N . ALA A 1 95 ? -0.336 13.545 19.270 1.00 43.12 95 ALA A N 1
ATOM 697 C CA . ALA A 1 95 ? -1.351 13.977 18.297 1.00 43.12 95 ALA A CA 1
ATOM 698 C C . ALA A 1 95 ? -0.874 14.174 16.832 1.00 43.12 95 ALA A C 1
ATOM 700 O O . ALA A 1 95 ? -1.397 15.026 16.122 1.00 43.12 95 ALA A O 1
ATOM 701 N N . GLY A 1 96 ? 0.122 13.408 16.379 1.00 48.09 96 GLY A N 1
ATOM 702 C CA . GLY A 1 96 ? 0.772 13.510 15.070 1.00 48.09 96 GLY A CA 1
ATOM 703 C C . GLY A 1 96 ? 0.623 12.276 14.174 1.00 48.09 96 GLY A C 1
ATOM 704 O O . GLY A 1 96 ? 1.434 12.103 13.269 1.00 48.09 96 GLY A O 1
ATOM 705 N N . SER A 1 97 ? -0.371 11.403 14.407 1.00 56.91 97 SER A N 1
ATOM 706 C CA . SER A 1 97 ? -0.730 10.400 13.389 1.00 56.91 97 SER A CA 1
ATOM 707 C C . SER A 1 97 ? -1.204 11.136 12.138 1.00 56.91 97 SER A C 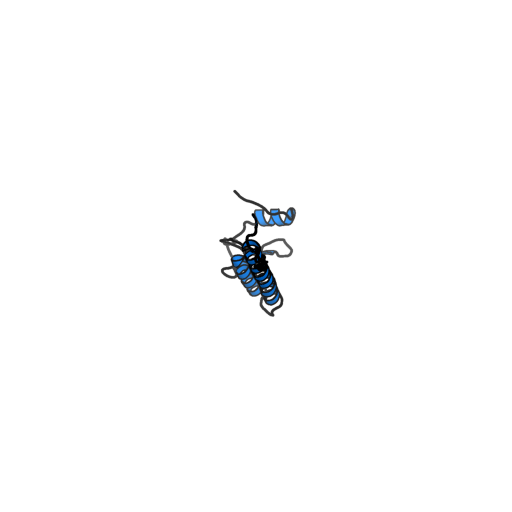1
ATOM 709 O O . SER A 1 97 ? -2.175 11.887 12.208 1.00 56.91 97 SER A O 1
ATOM 711 N N . VAL A 1 98 ? -0.529 10.926 11.006 1.00 67.00 98 VAL A N 1
ATOM 712 C CA . VAL A 1 98 ? -0.886 11.564 9.725 1.00 67.00 98 VAL A CA 1
ATOM 713 C C . VAL A 1 98 ? -2.267 11.094 9.243 1.00 67.00 98 VAL A C 1
ATOM 715 O O . VAL A 1 98 ? -2.952 11.822 8.530 1.00 67.00 98 VAL A O 1
ATOM 718 N N . VAL A 1 99 ? -2.704 9.902 9.669 1.00 79.06 99 VAL A N 1
ATOM 719 C CA . VAL A 1 99 ? -3.977 9.292 9.265 1.00 79.06 99 VAL A CA 1
ATOM 720 C C . VAL A 1 99 ? -4.892 9.100 10.488 1.00 79.06 99 VAL A C 1
ATOM 722 O O . VAL A 1 99 ? -4.453 8.518 11.487 1.00 79.06 99 VAL A O 1
ATOM 725 N N . PRO A 1 100 ? -6.156 9.567 10.453 1.00 85.06 100 PRO A N 1
ATOM 726 C CA . PRO A 1 100 ? -7.125 9.323 11.523 1.00 85.06 100 PRO A CA 1
ATOM 727 C C . PRO A 1 100 ? -7.467 7.835 11.683 1.00 85.06 100 PRO A C 1
ATOM 729 O O . PRO A 1 100 ? -7.690 7.146 10.689 1.00 85.06 100 PRO A O 1
ATOM 732 N N . GLN A 1 101 ? -7.612 7.361 12.927 1.00 85.75 101 GLN A N 1
ATOM 733 C CA . GLN A 1 101 ? -7.921 5.951 13.217 1.00 85.75 101 GLN A CA 1
ATOM 734 C C . GLN A 1 101 ? -9.194 5.467 12.508 1.00 85.75 101 GLN A C 1
ATOM 736 O O . GLN A 1 101 ? -9.184 4.410 11.897 1.00 85.75 101 GLN A O 1
ATOM 741 N N . ALA A 1 102 ? -10.250 6.286 12.468 1.00 89.19 102 ALA A N 1
ATOM 742 C CA . ALA A 1 102 ? -11.499 5.926 11.792 1.00 89.19 102 ALA A CA 1
ATOM 743 C C . ALA A 1 102 ? -11.325 5.627 10.287 1.00 89.19 102 ALA A C 1
ATOM 745 O O . ALA A 1 102 ? -12.082 4.845 9.714 1.00 89.19 102 ALA A O 1
ATOM 746 N N . VAL A 1 103 ? -10.335 6.247 9.632 1.00 90.19 103 VAL A N 1
ATOM 747 C CA . VAL A 1 103 ? -10.007 5.966 8.225 1.00 90.19 103 VAL A CA 1
ATOM 748 C C . VAL A 1 103 ? -9.295 4.622 8.115 1.00 90.19 103 VAL A C 1
ATOM 750 O O . VAL A 1 103 ? -9.641 3.827 7.245 1.00 90.19 103 VAL A O 1
ATOM 753 N N . ILE A 1 104 ? -8.347 4.355 9.017 1.00 89.50 104 ILE A N 1
ATOM 754 C CA . ILE A 1 104 ? -7.630 3.078 9.100 1.00 89.50 104 ILE A CA 1
ATOM 755 C C . ILE A 1 104 ? -8.625 1.941 9.325 1.00 89.50 104 ILE A C 1
ATOM 757 O O . ILE A 1 104 ? -8.655 1.000 8.536 1.00 89.50 104 ILE A O 1
ATOM 761 N N . ASP A 1 105 ? -9.501 2.075 10.321 1.00 90.88 105 ASP A N 1
ATOM 762 C CA . ASP A 1 105 ? -10.520 1.079 10.652 1.00 90.88 105 ASP A CA 1
ATOM 763 C C . ASP A 1 105 ? -11.416 0.781 9.444 1.00 90.88 105 ASP A C 1
ATOM 765 O O . ASP A 1 105 ? -11.706 -0.375 9.143 1.00 90.88 105 ASP A O 1
ATOM 769 N N . LYS A 1 106 ? -11.814 1.817 8.693 1.00 92.88 106 LYS A N 1
ATOM 770 C CA . LYS A 1 106 ? -12.634 1.655 7.489 1.00 92.88 106 LYS A CA 1
ATOM 771 C C . LYS A 1 106 ? -11.887 0.933 6.366 1.00 92.88 106 LYS A C 1
ATOM 773 O O . LYS A 1 106 ? -12.481 0.070 5.719 1.00 92.88 106 LYS A O 1
ATOM 778 N N . ILE A 1 107 ? -10.616 1.258 6.127 1.00 92.62 107 ILE A N 1
ATOM 779 C CA . ILE A 1 107 ? -9.791 0.569 5.121 1.00 92.62 107 ILE A CA 1
ATOM 780 C C . ILE A 1 107 ? -9.628 -0.903 5.506 1.00 92.62 107 ILE A C 1
ATOM 782 O O . ILE A 1 107 ? -9.868 -1.776 4.677 1.00 92.62 107 ILE A O 1
ATOM 786 N N . VAL A 1 108 ? -9.293 -1.188 6.766 1.00 91.12 108 VAL A N 1
ATOM 787 C CA . VAL A 1 108 ? -9.106 -2.557 7.270 1.00 91.12 108 VAL A CA 1
ATOM 788 C C . VAL A 1 108 ? -10.403 -3.362 7.182 1.00 91.12 108 VAL A C 1
ATOM 790 O O . VAL A 1 108 ? -10.389 -4.488 6.693 1.00 91.12 108 VAL A O 1
ATOM 793 N N . ALA A 1 109 ? -11.533 -2.783 7.595 1.00 93.94 109 ALA A N 1
ATOM 794 C CA . ALA A 1 109 ? -12.823 -3.471 7.593 1.00 93.94 109 ALA A CA 1
ATOM 795 C C . ALA A 1 109 ? -13.363 -3.757 6.182 1.00 93.94 109 ALA A C 1
ATOM 797 O O . ALA A 1 109 ? -14.088 -4.730 5.989 1.00 93.94 109 ALA A O 1
ATOM 798 N N . THR A 1 110 ? -13.051 -2.905 5.201 1.00 95.19 110 THR A N 1
ATOM 799 C CA . THR A 1 110 ? -13.602 -3.018 3.837 1.00 95.19 110 THR A CA 1
ATOM 800 C C . THR A 1 110 ? -12.635 -3.633 2.832 1.00 95.19 110 THR A C 1
ATOM 802 O O . THR A 1 110 ? -13.072 -4.086 1.777 1.00 95.19 110 THR A O 1
ATOM 805 N N . GLY A 1 111 ? -11.329 -3.611 3.115 1.00 93.25 111 GLY A N 1
ATOM 806 C CA . GLY A 1 111 ? -10.284 -3.937 2.143 1.00 93.25 111 GLY A CA 1
ATOM 807 C C . GLY A 1 111 ? -10.247 -2.985 0.941 1.00 93.25 111 GLY A C 1
ATOM 808 O O . GLY A 1 111 ? -9.620 -3.305 -0.067 1.00 93.25 111 GLY A O 1
ATOM 809 N N . ALA A 1 112 ? -10.932 -1.840 1.017 1.00 94.19 112 ALA A N 1
ATOM 810 C CA . ALA A 1 112 ? -11.118 -0.918 -0.093 1.00 94.19 112 ALA A CA 1
ATOM 811 C C . ALA A 1 112 ? -10.482 0.455 0.195 1.00 94.19 112 ALA A C 1
ATOM 813 O O . ALA A 1 112 ? -10.423 0.888 1.351 1.00 94.19 112 ALA A O 1
ATOM 814 N N . PRO A 1 113 ? -10.039 1.184 -0.847 1.00 91.50 113 PRO A N 1
ATOM 815 C CA . PRO A 1 113 ? -9.576 2.557 -0.690 1.00 91.50 113 PRO A CA 1
ATOM 816 C C . PRO A 1 113 ? -10.676 3.473 -0.137 1.00 91.50 113 PRO A C 1
ATOM 818 O O . PRO A 1 113 ? -11.839 3.384 -0.534 1.00 91.50 113 PRO A O 1
ATOM 821 N N . VAL A 1 114 ? -10.295 4.408 0.735 1.00 91.06 114 VAL A N 1
ATOM 822 C CA . VAL A 1 114 ? -11.176 5.476 1.228 1.00 91.06 114 VAL A CA 1
ATOM 823 C C . VAL A 1 114 ? -10.755 6.798 0.595 1.00 91.06 114 VAL A C 1
ATOM 825 O O . VAL A 1 114 ? -9.588 7.175 0.662 1.00 91.06 114 VAL A O 1
ATOM 828 N N . VAL A 1 115 ? -11.716 7.514 0.012 1.00 89.75 115 VAL A N 1
ATOM 829 C CA . VAL A 1 115 ? -11.525 8.859 -0.547 1.00 89.75 115 VAL A CA 1
ATOM 830 C C . VAL A 1 115 ? -12.259 9.861 0.339 1.00 89.75 115 VAL A C 1
ATOM 832 O O . VAL A 1 115 ? -13.415 9.639 0.699 1.00 89.75 115 VAL A O 1
ATOM 835 N N . ILE A 1 116 ? -11.576 10.945 0.700 1.00 83.56 116 ILE A N 1
ATOM 836 C CA . ILE A 1 116 ? -12.123 12.061 1.480 1.00 83.56 116 ILE A CA 1
ATOM 837 C C . ILE A 1 116 ? -12.158 13.280 0.554 1.00 83.56 116 ILE A C 1
ATOM 839 O O . ILE A 1 1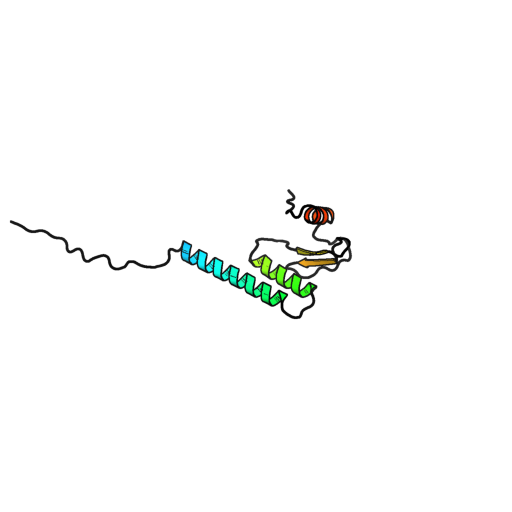16 ? -11.208 13.487 -0.202 1.00 83.56 116 ILE A O 1
ATOM 843 N N . GLN A 1 117 ? -13.258 14.034 0.586 1.00 73.94 117 GLN A N 1
ATOM 844 C CA . GLN A 1 117 ? -13.452 15.261 -0.194 1.00 73.94 117 GLN A CA 1
ATOM 845 C C . GLN A 1 117 ? -13.270 16.497 0.680 1.00 73.94 117 GLN A C 1
ATOM 847 O O . GLN A 1 117 ? -13.677 16.432 1.863 1.00 73.94 117 GLN A O 1
#

Secondary structure (DSSP, 8-state):
-------------------HHHHHHHHHHHHHHHHHHHHHHHHHSS--HHHHHHHHHHHHHHHS--SS-EEEEE-TTS-EEEEEETTEEEES-SS--SS-HHHHHHHHHHSS-----

Sequence (117 aa):
MAHMLPDQAGEIASSNTPSEPALEAVRDAESLLRGIYEISKILTAPARLEITLANVANILSSFVQTRHGAIVLLDAEGQPQISATDRGTVPRSGAGSVVPQAVIDKIVATGAPVVIQ

Foldseek 3Di:
DDDDDDDPPDDDCPPPPPPPVRVVVVVVVVLVVVLVVQLVCLVPDDDDPQQSQLVNQLSVVVVDVDPWDWDFDADPVRHTQWIHHVVGTDGPDDDPDPDDSVLSVVCVVPVDHDDDD

Radius of gyration: 26.37 Å; chains: 1; bounding box: 33×23×102 Å